Protein AF-A0A8S1MQ57-F1 (afdb_monomer)

Foldseek 3Di:
DDDDDDPPDDDDDDDDPVVDPDDFFADCDVVPDTDWDKDWDWDQDPVRDIDIDIDTDGGDDDD

Solvent-accessible surface area (backbone atoms only — not comparable to full-atom values): 4555 Å² total; per-residue (Å²): 130,89,76,86,82,59,90,91,67,85,81,92,84,86,83,77,68,85,87,48,102,71,77,55,52,38,80,61,54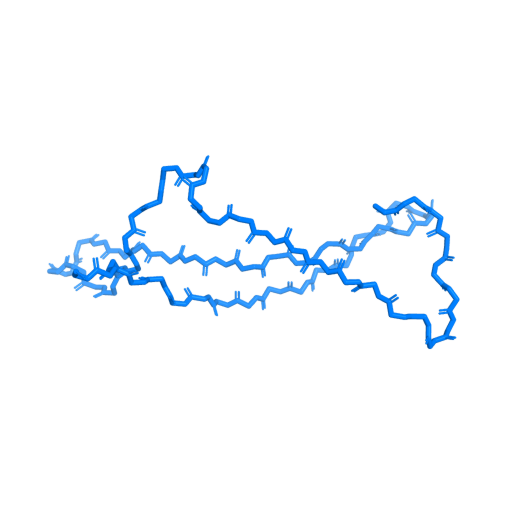,90,82,75,48,66,44,83,43,68,53,72,48,76,47,73,49,96,86,73,47,77,46,80,47,76,44,80,51,87,45,74,78,84,131

Structure (mmCIF, N/CA/C/O backbone):
data_AF-A0A8S1MQ57-F1
#
_entry.id   AF-A0A8S1MQ57-F1
#
loop_
_atom_site.group_PDB
_atom_site.id
_atom_site.type_symbol
_atom_site.label_atom_id
_atom_site.label_alt_id
_atom_site.label_comp_id
_atom_site.label_asym_id
_atom_site.label_entity_id
_atom_site.label_seq_id
_atom_site.pdbx_PDB_ins_code
_atom_site.Cartn_x
_atom_site.Cartn_y
_atom_site.Cartn_z
_atom_site.occupancy
_atom_site.B_iso_or_equiv
_atom_site.auth_seq_id
_atom_site.auth_comp_id
_atom_site.auth_asym_id
_atom_site.auth_atom_id
_atom_site.pdbx_PDB_model_num
A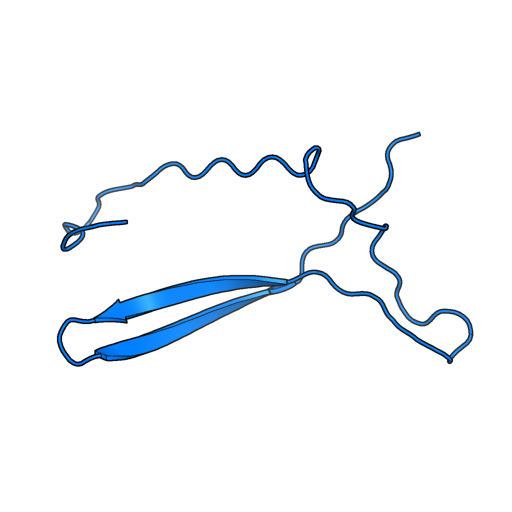TOM 1 N N . MET A 1 1 ? 5.825 6.480 -15.945 1.00 76.44 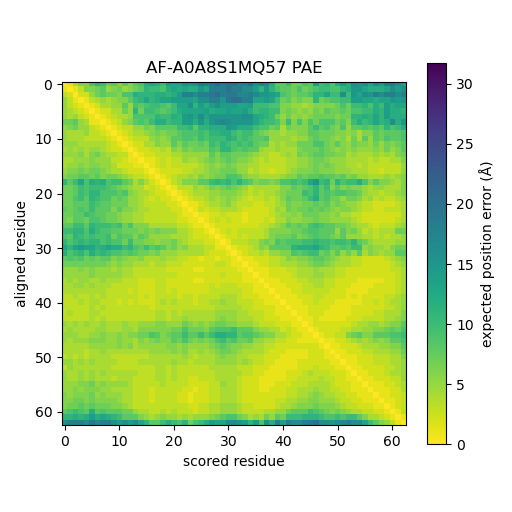1 MET A N 1
ATOM 2 C CA . MET A 1 1 ? 7.043 7.303 -16.069 1.00 76.44 1 MET A CA 1
ATOM 3 C C . MET A 1 1 ? 7.697 6.789 -17.314 1.00 76.44 1 MET A C 1
ATOM 5 O O . MET A 1 1 ? 8.018 5.608 -17.350 1.00 76.44 1 MET A O 1
ATOM 9 N N . ASP A 1 2 ? 7.762 7.625 -18.333 1.00 78.38 2 ASP A N 1
ATOM 10 C CA . ASP A 1 2 ? 8.085 7.143 -19.666 1.00 78.38 2 ASP A CA 1
ATOM 11 C C . ASP A 1 2 ? 9.593 7.274 -19.888 1.00 78.38 2 ASP A C 1
ATOM 13 O O . ASP A 1 2 ? 10.188 8.315 -19.594 1.00 78.38 2 ASP A O 1
ATOM 17 N N . GLY A 1 3 ? 10.206 6.193 -20.369 1.00 78.06 3 GLY A N 1
ATOM 18 C CA . GLY A 1 3 ? 11.630 6.123 -20.689 1.00 78.06 3 GLY A CA 1
ATOM 19 C C . GLY A 1 3 ? 12.501 5.396 -19.658 1.00 78.06 3 GLY A C 1
ATOM 20 O O . GLY A 1 3 ? 12.132 5.192 -18.501 1.00 78.06 3 GLY A O 1
ATOM 21 N N . CYS A 1 4 ? 13.695 5.007 -20.108 1.00 81.62 4 CYS A N 1
ATOM 22 C CA . CYS A 1 4 ? 14.664 4.259 -19.313 1.00 81.62 4 CYS A CA 1
ATOM 23 C C . CYS A 1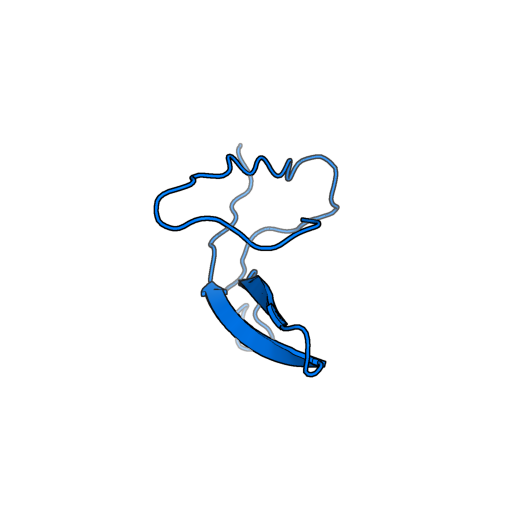 4 ? 15.338 5.168 -18.259 1.00 81.62 4 CYS A C 1
ATOM 25 O O . CYS A 1 4 ? 15.947 6.188 -18.611 1.00 81.62 4 CYS A O 1
ATOM 27 N N . PRO A 1 5 ? 15.246 4.847 -16.956 1.00 83.38 5 PRO A N 1
ATOM 28 C CA . PRO A 1 5 ? 15.882 5.640 -15.915 1.00 83.38 5 PRO A CA 1
ATOM 29 C C . PRO A 1 5 ? 17.408 5.492 -15.968 1.00 83.38 5 PRO A C 1
ATOM 31 O O . PRO A 1 5 ? 17.953 4.392 -15.951 1.00 83.38 5 PRO A O 1
ATOM 34 N N . GLN A 1 6 ? 18.128 6.616 -15.958 1.00 83.38 6 GLN A N 1
ATOM 35 C CA . GLN A 1 6 ? 19.584 6.597 -15.820 1.00 83.38 6 GLN A CA 1
ATOM 36 C C . GLN A 1 6 ? 19.992 6.298 -14.375 1.00 83.38 6 GLN A C 1
ATOM 38 O O . GLN A 1 6 ? 19.361 6.753 -13.414 1.00 83.38 6 GLN A O 1
ATOM 43 N N . LYS A 1 7 ? 21.093 5.555 -14.212 1.00 84.81 7 LYS A N 1
ATOM 44 C CA . LYS A 1 7 ? 21.641 5.217 -12.895 1.00 84.81 7 LYS A CA 1
ATOM 45 C C . LYS A 1 7 ? 21.862 6.502 -12.085 1.00 84.81 7 LYS A C 1
ATOM 47 O O . LYS A 1 7 ? 22.522 7.420 -12.557 1.00 84.81 7 LYS A O 1
ATOM 52 N N . ARG A 1 8 ? 21.349 6.528 -10.848 1.00 82.12 8 ARG A N 1
ATOM 53 C CA . ARG A 1 8 ? 21.394 7.669 -9.902 1.00 82.12 8 ARG A CA 1
ATOM 54 C C . ARG A 1 8 ? 20.474 8.853 -10.218 1.00 82.12 8 ARG A C 1
ATOM 56 O O . ARG A 1 8 ? 20.599 9.886 -9.566 1.00 82.12 8 ARG A O 1
ATOM 63 N N . ARG A 1 9 ? 19.523 8.721 -11.141 1.00 85.25 9 ARG A N 1
ATOM 64 C CA . ARG A 1 9 ? 18.441 9.702 -11.263 1.00 85.25 9 ARG A CA 1
ATOM 65 C C . ARG A 1 9 ? 17.407 9.473 -10.157 1.00 85.25 9 ARG A C 1
ATOM 67 O O . ARG A 1 9 ? 16.978 8.343 -9.939 1.00 85.25 9 ARG A O 1
ATOM 74 N N . SER A 1 10 ? 17.008 10.535 -9.465 1.00 82.94 10 SER A N 1
ATOM 75 C CA . SER A 1 10 ? 15.875 10.521 -8.537 1.00 82.94 10 SER A CA 1
ATOM 76 C C . SER A 1 10 ? 14.644 11.126 -9.208 1.00 82.94 10 SER A C 1
ATOM 78 O O . SER A 1 10 ? 14.744 11.995 -10.075 1.00 82.94 10 SER A O 1
ATOM 80 N N . CYS A 1 11 ? 13.468 10.638 -8.835 1.00 82.88 11 CYS A N 1
ATOM 81 C CA . CYS A 1 11 ? 12.191 11.203 -9.251 1.00 82.88 11 CYS A CA 1
ATOM 82 C C . CYS A 1 11 ? 11.375 11.487 -7.997 1.00 82.88 11 CYS A C 1
ATOM 84 O O . CYS A 1 11 ? 11.239 10.620 -7.133 1.00 82.88 11 CYS A O 1
ATOM 86 N N . THR A 1 12 ? 10.860 12.706 -7.890 1.00 85.94 12 THR A N 1
ATOM 87 C CA . THR A 1 12 ? 9.989 13.098 -6.785 1.00 85.94 12 THR A CA 1
ATOM 88 C C . THR A 1 12 ? 8.566 12.689 -7.127 1.00 85.94 12 THR A C 1
ATOM 90 O O . THR A 1 12 ? 8.028 13.130 -8.138 1.00 85.94 12 THR A O 1
ATOM 93 N N . ASN A 1 13 ? 7.957 11.860 -6.283 1.00 82.38 13 ASN A N 1
ATOM 94 C CA . ASN A 1 13 ? 6.559 11.468 -6.421 1.00 82.38 13 ASN A CA 1
ATOM 95 C C . ASN A 1 13 ? 5.748 12.135 -5.309 1.00 82.38 13 ASN A C 1
ATOM 97 O O . ASN A 1 13 ? 6.097 12.009 -4.135 1.00 82.38 13 ASN A O 1
ATOM 101 N N . GLN A 1 14 ? 4.669 12.826 -5.675 1.00 87.12 14 GLN A N 1
ATOM 102 C CA . GLN A 1 14 ? 3.724 13.413 -4.730 1.00 87.12 14 GLN A CA 1
ATOM 103 C C . GLN A 1 14 ? 2.330 12.854 -5.006 1.00 87.12 14 GLN A C 1
ATOM 105 O O . GLN A 1 14 ? 1.776 13.052 -6.084 1.00 87.12 14 GLN A O 1
ATOM 110 N N . THR A 1 15 ? 1.769 12.164 -4.014 1.00 85.06 15 THR A N 1
ATOM 111 C CA . THR A 1 15 ? 0.423 11.590 -4.087 1.00 85.06 15 THR A CA 1
ATOM 112 C C . THR A 1 15 ? -0.459 12.271 -3.050 1.00 85.06 15 THR A C 1
ATOM 114 O O . THR A 1 15 ? -0.169 12.222 -1.855 1.00 85.06 15 THR A O 1
ATOM 117 N N . PHE A 1 16 ? -1.540 12.906 -3.500 1.00 89.69 16 PHE A N 1
ATOM 118 C CA . PHE A 1 16 ? -2.503 13.561 -2.620 1.00 89.69 16 PHE A CA 1
ATOM 119 C C . PHE A 1 16 ? -3.599 12.580 -2.207 1.00 89.69 16 PHE A C 1
ATOM 121 O O . PHE A 1 16 ? -4.372 12.108 -3.034 1.00 89.69 16 PHE A O 1
ATOM 128 N N . LEU A 1 17 ? -3.673 12.296 -0.907 1.00 89.38 17 LEU A N 1
ATOM 129 C CA . LEU A 1 17 ? -4.658 11.373 -0.337 1.00 89.38 17 LEU A CA 1
ATOM 130 C C . LEU A 1 17 ? -6.058 11.996 -0.182 1.00 89.38 17 LEU A C 1
ATOM 132 O O . LEU A 1 17 ? -7.021 11.272 0.024 1.00 89.38 17 LEU A O 1
ATOM 136 N N . SER A 1 18 ? -6.185 13.322 -0.283 1.00 87.25 18 SER A N 1
ATOM 137 C CA . SER A 1 18 ? -7.448 14.051 -0.084 1.00 87.25 18 SER A CA 1
ATOM 138 C C . SER A 1 18 ? -8.474 13.847 -1.196 1.00 87.25 18 SER A C 1
ATOM 140 O O . SER A 1 18 ? -9.658 14.058 -0.969 1.00 87.25 18 SER A O 1
ATOM 142 N N . CYS A 1 19 ? -8.029 13.478 -2.397 1.00 84.56 19 CYS A N 1
ATOM 143 C CA . CYS A 1 19 ? -8.898 13.312 -3.564 1.00 84.56 19 CYS A CA 1
ATOM 144 C C . CYS A 1 19 ? -9.429 11.878 -3.712 1.00 84.56 19 CYS A C 1
ATOM 146 O O . CYS A 1 19 ? -9.993 11.542 -4.749 1.00 84.56 19 CYS A O 1
ATOM 148 N N . ILE A 1 20 ? -9.194 11.022 -2.716 1.00 87.69 20 ILE A N 1
ATOM 149 C CA . ILE A 1 20 ? -9.579 9.614 -2.734 1.00 87.69 20 ILE A CA 1
ATOM 150 C C . ILE A 1 20 ? -10.460 9.365 -1.515 1.00 87.69 20 ILE A C 1
ATOM 152 O O . ILE A 1 20 ? -10.061 9.673 -0.390 1.00 87.69 20 ILE A O 1
ATOM 156 N N . ASP A 1 21 ? -11.625 8.760 -1.732 1.00 86.50 21 ASP A N 1
ATOM 157 C CA . ASP A 1 21 ? -12.509 8.321 -0.654 1.00 86.50 21 ASP A CA 1
ATOM 158 C C . ASP A 1 21 ? -11.874 7.138 0.093 1.00 86.50 21 ASP A C 1
ATOM 160 O O . ASP A 1 21 ? -12.101 5.967 -0.213 1.00 86.50 21 ASP A O 1
ATOM 164 N N . MET A 1 22 ? -11.018 7.450 1.069 1.00 87.62 22 MET A N 1
ATOM 165 C CA . MET A 1 22 ? -10.325 6.468 1.902 1.00 87.62 22 MET A CA 1
ATOM 166 C C . MET A 1 22 ? -10.814 6.515 3.347 1.00 87.62 22 MET A C 1
ATOM 168 O O . MET A 1 22 ? -10.893 7.568 3.980 1.00 87.62 22 MET A O 1
ATOM 172 N N . SER A 1 23 ? -11.090 5.334 3.894 1.00 91.12 23 SER A N 1
ATOM 173 C CA . SER A 1 23 ? -11.258 5.119 5.328 1.00 91.12 23 SER A CA 1
ATOM 174 C C . SER A 1 23 ? -9.908 5.042 6.055 1.00 91.12 23 SER A C 1
ATOM 176 O O . SER A 1 23 ? -8.848 4.939 5.443 1.00 91.12 23 SER A O 1
ATOM 178 N N . SER A 1 24 ? -9.924 5.062 7.387 1.00 92.38 24 SER A N 1
ATOM 179 C CA . SER A 1 24 ? -8.741 4.711 8.179 1.00 92.38 24 SER A CA 1
ATOM 180 C C . SER A 1 24 ? -8.360 3.237 8.004 1.00 92.38 24 SER A C 1
ATOM 182 O O . SER A 1 24 ? -9.215 2.397 7.722 1.00 92.38 24 SER A O 1
ATOM 184 N N . THR A 1 25 ? -7.090 2.906 8.234 1.00 94.00 25 THR A N 1
ATOM 185 C CA . THR A 1 25 ? -6.650 1.512 8.373 1.00 94.00 25 THR A CA 1
ATOM 186 C C . THR A 1 25 ? -7.358 0.878 9.570 1.00 94.00 25 THR A C 1
ATOM 188 O O . THR A 1 25 ? -7.384 1.454 10.660 1.00 94.00 25 THR A O 1
ATOM 191 N N . PHE A 1 26 ? -7.908 -0.319 9.379 1.00 94.44 26 PHE A N 1
ATOM 192 C CA . PHE A 1 26 ? -8.562 -1.089 10.431 1.00 94.44 26 PHE A CA 1
ATOM 193 C C . PHE A 1 26 ? -7.893 -2.449 10.576 1.00 94.44 26 PHE A C 1
ATOM 195 O O . PHE A 1 26 ? -7.858 -3.236 9.632 1.00 94.44 26 PHE A O 1
ATOM 202 N N . THR A 1 27 ? -7.431 -2.762 11.780 1.00 92.62 27 THR A N 1
ATOM 203 C CA . THR A 1 27 ? -6.848 -4.069 12.088 1.00 92.62 27 THR A CA 1
ATOM 204 C C . THR A 1 27 ? -7.807 -4.833 12.981 1.00 92.62 27 THR A C 1
ATOM 206 O O . THR A 1 27 ? -8.071 -4.401 14.098 1.00 92.62 27 THR A O 1
ATOM 209 N N . ASN A 1 28 ? -8.306 -5.970 12.492 1.00 91.06 28 ASN A N 1
ATOM 210 C CA . ASN A 1 28 ? -9.128 -6.909 13.253 1.00 91.06 28 ASN A CA 1
ATOM 211 C C . ASN A 1 28 ? -10.333 -6.248 13.957 1.00 91.06 28 ASN A C 1
ATOM 213 O O . ASN A 1 28 ? -10.428 -6.191 15.183 1.00 91.06 28 ASN A O 1
ATOM 217 N N . VAL A 1 29 ? -11.287 -5.752 13.167 1.00 91.88 29 VAL A N 1
ATOM 218 C CA . VAL A 1 29 ? -12.536 -5.196 13.700 1.00 91.88 29 VAL A CA 1
ATOM 219 C C . VAL A 1 29 ? -13.419 -6.344 14.175 1.00 91.88 29 VAL A C 1
ATOM 221 O O . VAL A 1 29 ? -14.100 -6.992 13.377 1.00 91.88 29 VAL A O 1
ATOM 224 N N . SER A 1 30 ? -13.400 -6.605 15.485 1.00 91.75 30 SER A N 1
ATOM 225 C CA . SER A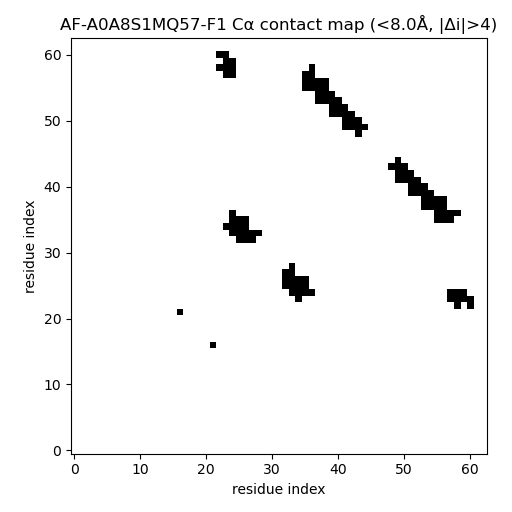 1 30 ? -14.240 -7.619 16.137 1.00 91.75 30 SER A CA 1
ATOM 226 C C . SER A 1 30 ? -14.111 -9.026 15.516 1.00 91.75 30 SER A C 1
ATOM 228 O O . SER A 1 30 ? -15.088 -9.775 15.490 1.00 91.75 30 SER A O 1
ATOM 230 N N . GLY A 1 31 ? -12.948 -9.383 14.960 1.00 92.44 31 GLY A N 1
ATOM 231 C CA . GLY A 1 31 ? -12.733 -10.666 14.279 1.00 92.44 31 GLY A CA 1
ATOM 232 C C . GLY A 1 31 ? -13.399 -10.801 12.906 1.00 92.44 31 GLY A C 1
ATOM 233 O O . GLY A 1 31 ? -13.332 -11.873 12.315 1.00 92.44 31 GLY A O 1
ATOM 234 N N . LYS A 1 32 ? -14.050 -9.751 12.390 1.00 94.69 32 LYS A N 1
ATOM 235 C CA . LYS A 1 32 ? -14.857 -9.827 11.161 1.00 94.69 32 LYS A CA 1
ATOM 236 C C . LYS A 1 32 ? -14.084 -9.412 9.917 1.00 94.69 32 LYS A C 1
ATOM 238 O O . LYS A 1 32 ? -14.182 -10.071 8.890 1.00 94.69 32 LYS A O 1
ATOM 243 N N . PHE A 1 33 ? -13.339 -8.312 9.990 1.00 94.38 33 PHE A N 1
ATOM 244 C CA . PHE A 1 33 ? -12.612 -7.790 8.834 1.00 94.38 33 PHE A CA 1
ATOM 245 C C . PHE A 1 33 ? -11.398 -6.952 9.239 1.00 94.38 33 PHE A C 1
ATOM 247 O O . PHE A 1 33 ? -11.243 -6.542 10.391 1.00 94.38 33 PHE A O 1
ATOM 254 N N . SER A 1 34 ? -10.528 -6.702 8.263 1.00 93.69 34 SER A N 1
ATOM 255 C CA . SER A 1 34 ? -9.429 -5.739 8.343 1.00 93.69 34 SER A CA 1
ATOM 256 C C . SER A 1 34 ? -9.376 -4.939 7.043 1.00 93.69 34 SER A C 1
ATOM 258 O O . SER A 1 34 ? -9.633 -5.486 5.974 1.00 93.69 34 SER A O 1
ATOM 260 N N . VAL A 1 35 ? -9.035 -3.657 7.137 1.00 94.12 35 VAL A N 1
ATOM 261 C CA . VAL A 1 35 ? -8.827 -2.756 5.999 1.00 94.12 35 VAL A CA 1
ATOM 262 C C . VAL A 1 35 ? -7.373 -2.314 6.024 1.00 94.12 35 VAL A C 1
ATOM 264 O O . VAL A 1 35 ? -6.943 -1.664 6.976 1.00 94.12 35 VAL A O 1
ATOM 267 N N . LYS A 1 36 ? -6.622 -2.678 4.983 1.00 94.44 36 LYS A N 1
ATOM 268 C CA . LYS A 1 36 ? -5.195 -2.383 4.836 1.00 94.44 36 LYS A CA 1
ATOM 269 C C . LYS A 1 36 ? -4.945 -1.603 3.556 1.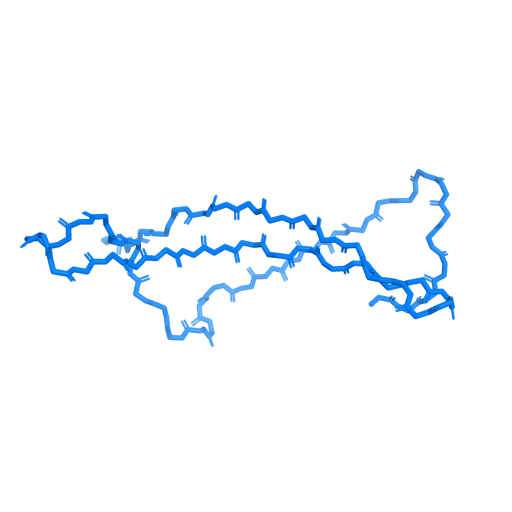00 94.44 36 LYS A C 1
ATOM 271 O O . LYS A 1 36 ? -5.563 -1.884 2.533 1.00 94.44 36 LYS A O 1
ATOM 276 N N . TYR A 1 37 ? -4.000 -0.673 3.615 1.00 94.69 37 TYR A N 1
ATOM 277 C CA . TYR A 1 37 ? -3.558 0.108 2.466 1.00 94.69 37 TYR A CA 1
ATOM 278 C C . TYR A 1 37 ? -2.133 -0.299 2.105 1.00 94.69 37 TYR A C 1
ATOM 280 O O . TYR A 1 37 ? -1.282 -0.443 2.981 1.00 94.69 37 TYR A O 1
ATOM 288 N N . ILE A 1 38 ? -1.874 -0.513 0.817 1.00 95.06 38 ILE A N 1
ATOM 289 C CA . ILE A 1 38 ? -0.576 -0.964 0.312 1.00 95.06 38 ILE A CA 1
ATOM 290 C C . ILE A 1 38 ? -0.129 -0.001 -0.782 1.00 95.06 38 ILE A C 1
ATOM 292 O O . ILE A 1 38 ? -0.854 0.226 -1.750 1.00 95.06 38 ILE A O 1
ATOM 296 N N . LEU A 1 39 ? 1.085 0.527 -0.653 1.00 94.06 39 LEU A N 1
ATOM 297 C CA . LEU A 1 39 ? 1.784 1.155 -1.766 1.00 94.06 39 LEU A CA 1
ATOM 298 C C . LEU A 1 39 ? 2.434 0.057 -2.600 1.00 94.06 39 LEU A C 1
ATOM 300 O O . LEU A 1 39 ? 3.290 -0.680 -2.106 1.00 94.06 39 LEU A O 1
ATOM 304 N N . ASN A 1 40 ? 2.008 -0.060 -3.854 1.00 95.12 40 ASN A N 1
ATOM 305 C CA . ASN A 1 40 ? 2.539 -1.032 -4.798 1.00 95.12 40 ASN A CA 1
ATOM 306 C C . ASN A 1 40 ? 3.327 -0.310 -5.893 1.00 95.12 40 ASN A C 1
ATOM 308 O O . ASN A 1 40 ? 2.751 0.407 -6.711 1.00 95.12 40 ASN A O 1
ATOM 312 N N . LEU A 1 41 ? 4.642 -0.506 -5.903 1.00 93.12 41 LEU A N 1
ATOM 313 C CA . LEU A 1 41 ? 5.519 -0.062 -6.974 1.00 93.12 41 LEU A CA 1
ATOM 314 C C . LEU A 1 41 ? 5.618 -1.171 -8.018 1.00 93.12 41 LEU A C 1
ATOM 316 O O . LEU A 1 41 ? 6.028 -2.290 -7.706 1.00 93.12 41 LEU A O 1
ATOM 320 N N . ILE A 1 42 ? 5.264 -0.831 -9.253 1.00 93.88 42 ILE A N 1
ATOM 321 C CA . ILE A 1 42 ? 5.310 -1.734 -10.398 1.00 93.88 42 ILE A CA 1
ATOM 322 C C . ILE A 1 42 ? 6.318 -1.166 -11.392 1.00 93.88 42 ILE A C 1
ATOM 324 O O . ILE A 1 42 ? 6.191 -0.013 -11.804 1.00 93.88 42 ILE A O 1
ATOM 328 N N . LEU A 1 43 ? 7.309 -1.971 -11.765 1.00 91.62 43 LEU A N 1
ATOM 329 C CA . LEU A 1 43 ? 8.240 -1.669 -12.850 1.00 91.62 43 LEU A CA 1
ATOM 330 C C . LEU A 1 43 ? 7.941 -2.616 -14.006 1.00 91.62 43 LEU A C 1
ATOM 332 O O . LEU A 1 43 ? 7.781 -3.817 -13.787 1.00 91.62 43 LEU A O 1
ATOM 336 N N . VAL A 1 44 ? 7.860 -2.066 -15.210 1.00 92.50 44 VAL A N 1
ATOM 337 C CA . VAL A 1 44 ? 7.674 -2.826 -16.445 1.00 92.50 44 VAL A CA 1
ATOM 338 C C . VAL A 1 44 ? 8.895 -2.576 -17.315 1.00 92.50 44 VAL A C 1
ATOM 340 O O . VAL A 1 44 ? 9.294 -1.423 -17.476 1.00 92.50 44 VAL A O 1
ATOM 343 N N . ASP A 1 45 ? 9.502 -3.656 -17.790 1.00 91.06 45 ASP A N 1
ATOM 344 C CA . ASP A 1 45 ? 10.649 -3.623 -18.699 1.00 91.06 45 ASP A CA 1
ATOM 345 C C . ASP A 1 45 ? 10.200 -3.742 -20.168 1.00 91.06 45 ASP A C 1
ATOM 347 O O . ASP A 1 45 ? 9.027 -3.998 -20.441 1.00 91.06 45 ASP A O 1
ATOM 351 N N . GLU A 1 46 ? 11.130 -3.594 -21.109 1.00 90.81 46 GLU A N 1
ATOM 352 C CA . GLU A 1 46 ? 10.875 -3.670 -22.558 1.00 90.81 46 GLU A CA 1
ATOM 353 C C . GLU A 1 46 ? 10.380 -5.059 -23.009 1.00 90.81 46 GLU A C 1
ATOM 355 O O . GLU A 1 46 ? 9.564 -5.157 -23.920 1.00 90.81 46 GLU A O 1
ATOM 360 N N . ASP A 1 47 ? 10.795 -6.123 -22.312 1.00 94.00 47 ASP A N 1
ATOM 361 C CA . ASP A 1 47 ? 10.341 -7.510 -22.519 1.00 94.00 47 ASP A CA 1
ATOM 362 C C . ASP A 1 47 ? 8.971 -7.814 -21.852 1.00 94.00 47 ASP A C 1
ATOM 364 O O . ASP A 1 47 ? 8.665 -8.972 -21.552 1.00 94.00 47 ASP A O 1
ATOM 368 N N . ASP A 1 48 ? 8.176 -6.795 -21.498 1.00 91.50 48 ASP A N 1
ATOM 369 C CA . ASP A 1 48 ? 6.908 -6.910 -20.746 1.00 91.50 48 ASP A CA 1
ATOM 370 C C . ASP A 1 48 ? 7.028 -7.578 -19.354 1.00 91.50 48 ASP A C 1
ATOM 372 O O . ASP A 1 48 ? 6.040 -7.965 -18.713 1.00 91.50 48 ASP A O 1
ATOM 376 N N . ARG A 1 49 ? 8.251 -7.688 -18.821 1.00 94.69 49 ARG A N 1
ATOM 377 C CA . ARG A 1 49 ? 8.508 -8.260 -17.490 1.00 94.69 49 ARG A CA 1
ATOM 378 C C . ARG A 1 49 ? 8.076 -7.288 -16.402 1.00 94.69 49 ARG A C 1
ATOM 380 O O . ARG A 1 49 ? 8.435 -6.114 -16.429 1.00 94.69 49 ARG A O 1
ATOM 387 N N . ARG A 1 50 ? 7.342 -7.794 -15.405 1.00 95.19 50 ARG A N 1
ATOM 388 C CA . ARG A 1 50 ? 6.796 -6.991 -14.302 1.00 95.19 50 ARG A CA 1
ATOM 389 C C . ARG A 1 50 ? 7.508 -7.289 -12.989 1.00 95.19 50 ARG A C 1
ATOM 391 O O . ARG A 1 50 ? 7.504 -8.427 -12.523 1.00 95.19 50 ARG A O 1
ATOM 398 N N . TYR A 1 51 ? 8.051 -6.253 -12.363 1.00 95.06 51 TYR A N 1
ATOM 399 C CA . TYR A 1 51 ? 8.664 -6.315 -11.039 1.00 95.06 51 TYR A CA 1
ATOM 400 C C . TYR A 1 51 ? 7.795 -5.568 -10.035 1.00 95.06 51 TYR A C 1
ATOM 402 O O . TYR A 1 51 ? 7.342 -4.455 -10.301 1.00 95.06 51 TYR A O 1
ATOM 410 N N . PHE A 1 52 ? 7.583 -6.173 -8.869 1.00 95.88 52 PHE A N 1
ATOM 411 C CA . PHE A 1 52 ? 6.667 -5.661 -7.854 1.00 95.88 52 PHE A CA 1
ATOM 412 C C . PHE A 1 52 ? 7.397 -5.404 -6.542 1.00 95.88 52 PHE A C 1
ATOM 414 O O . PHE A 1 52 ? 8.182 -6.234 -6.075 1.00 95.88 52 PHE A O 1
ATOM 421 N N . LYS A 1 53 ? 7.086 -4.278 -5.901 1.00 95.88 53 LYS A N 1
ATOM 422 C CA . LYS A 1 53 ? 7.463 -4.009 -4.515 1.00 95.88 53 LYS A CA 1
ATOM 423 C C . LYS A 1 53 ? 6.272 -3.428 -3.771 1.00 95.88 53 LYS A C 1
ATOM 425 O O . LYS A 1 53 ? 5.780 -2.360 -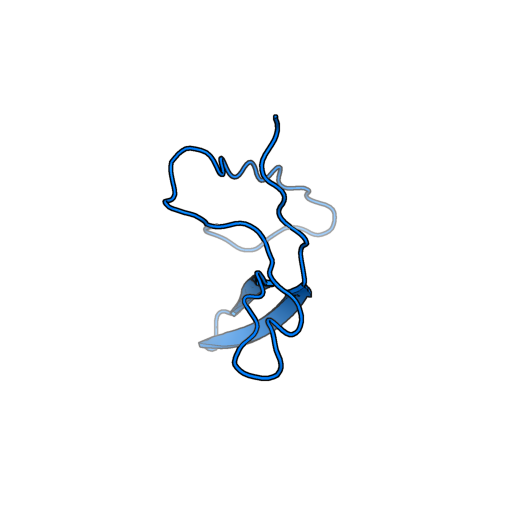4.116 1.00 95.88 53 LYS A O 1
ATOM 430 N N . GLN A 1 54 ? 5.840 -4.133 -2.733 1.00 96.88 54 GLN A N 1
ATOM 431 C CA . GLN A 1 54 ? 4.701 -3.746 -1.909 1.00 96.88 54 GLN A CA 1
ATOM 432 C C . GLN A 1 54 ? 5.157 -3.346 -0.510 1.00 96.88 54 GLN A C 1
A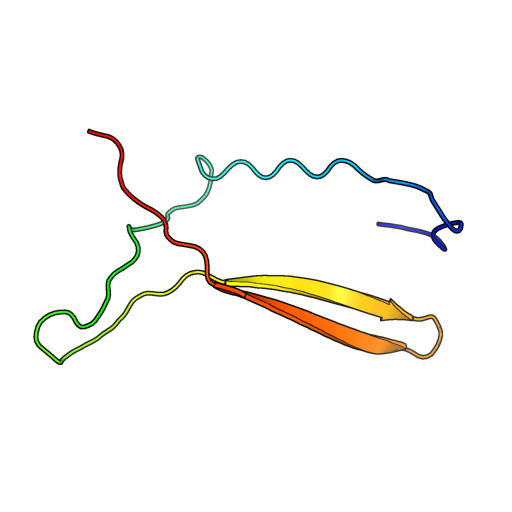TOM 434 O O . GLN A 1 54 ? 6.043 -3.981 0.068 1.00 96.88 54 GLN A O 1
ATOM 439 N N . GLN A 1 55 ? 4.535 -2.302 0.028 1.00 96.81 55 GLN A N 1
ATOM 440 C CA . GLN A 1 55 ? 4.714 -1.873 1.407 1.00 96.81 55 GLN A CA 1
ATOM 441 C C . GLN A 1 55 ? 3.368 -1.460 2.003 1.00 96.81 55 GLN A C 1
ATOM 443 O O . GLN A 1 55 ? 2.645 -0.652 1.421 1.00 96.81 55 GLN A O 1
ATOM 448 N N . GLU A 1 56 ? 3.030 -2.025 3.162 1.00 95.25 56 GLU A N 1
ATOM 449 C CA . GLU A 1 56 ? 1.831 -1.646 3.914 1.00 95.25 56 GLU A CA 1
ATOM 450 C C . GLU A 1 56 ? 2.009 -0.240 4.504 1.00 95.25 56 GLU A C 1
ATOM 452 O O . GLU A 1 56 ? 3.077 0.096 5.026 1.00 95.25 56 GLU A O 1
ATOM 457 N N . ILE A 1 57 ? 0.963 0.582 4.408 1.00 94.25 57 ILE A N 1
ATOM 458 C CA . ILE A 1 57 ? 0.903 1.915 5.004 1.00 94.25 57 ILE A CA 1
ATOM 459 C C . ILE A 1 57 ? -0.274 2.019 5.975 1.00 94.25 57 ILE A C 1
ATOM 461 O O . ILE A 1 57 ? -1.362 1.484 5.745 1.00 94.25 57 ILE A O 1
ATOM 465 N N . THR A 1 58 ? -0.055 2.758 7.060 1.00 94.44 58 THR A N 1
ATOM 466 C CA . THR A 1 58 ? -1.080 3.027 8.070 1.00 94.44 58 THR A CA 1
ATOM 467 C C . THR A 1 58 ? -1.664 4.415 7.848 1.00 94.44 58 THR A C 1
ATOM 469 O O . THR A 1 58 ? -0.955 5.416 7.939 1.00 94.44 58 THR A O 1
ATOM 472 N N . VAL A 1 59 ? -2.966 4.477 7.582 1.00 93.12 59 VAL A N 1
ATOM 473 C CA . VAL A 1 59 ? -3.721 5.711 7.352 1.00 93.12 59 VAL A CA 1
ATOM 474 C C . VAL A 1 59 ? -4.624 5.970 8.553 1.00 93.12 59 VAL A C 1
ATOM 476 O O . VAL A 1 59 ? -5.372 5.092 8.984 1.00 93.12 59 VAL A O 1
ATOM 479 N N . TYR A 1 60 ? -4.576 7.188 9.089 1.00 91.69 60 TYR A N 1
ATOM 480 C CA . TYR A 1 60 ? -5.405 7.622 10.211 1.00 91.69 60 TYR A CA 1
ATOM 481 C C . TYR A 1 60 ? -6.183 8.887 9.857 1.00 91.69 60 TYR A C 1
ATOM 483 O O . TYR A 1 60 ? -5.720 9.739 9.098 1.00 91.69 60 TYR A O 1
ATOM 491 N N . ARG A 1 61 ? -7.377 9.026 10.439 1.00 89.50 61 ARG A N 1
ATOM 492 C CA . ARG A 1 61 ? -8.172 10.247 10.313 1.00 89.50 61 ARG A CA 1
ATOM 493 C C . ARG A 1 61 ? 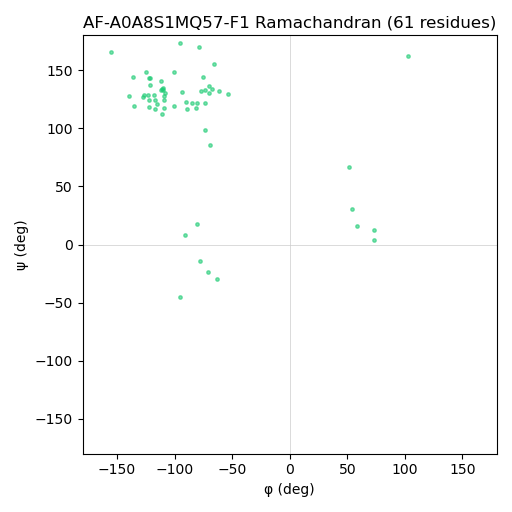-7.640 11.285 11.295 1.00 89.50 61 ARG A C 1
ATOM 495 O O . ARG A 1 61 ? -7.609 11.037 12.500 1.00 89.50 61 ARG A O 1
ATOM 502 N N . LYS A 1 62 ? -7.224 12.441 10.780 1.00 87.19 62 LYS A N 1
ATOM 503 C CA . LYS A 1 62 ? -6.886 13.595 11.617 1.00 87.19 62 LYS A CA 1
ATOM 504 C C . LYS A 1 62 ? -8.167 14.114 12.290 1.00 87.19 62 LYS A C 1
ATOM 506 O O . LYS A 1 62 ? -9.199 14.193 11.623 1.00 87.19 62 LYS A O 1
ATOM 511 N N . LYS A 1 63 ? -8.099 14.387 13.597 1.00 71.38 63 LYS A N 1
ATOM 512 C CA . LYS A 1 63 ? -9.170 15.057 14.351 1.00 71.38 63 LYS A CA 1
ATOM 513 C C . LYS A 1 63 ? -9.177 16.552 14.068 1.00 71.38 63 LYS A C 1
ATOM 515 O O . LYS A 1 63 ? -8.071 17.099 13.850 1.00 71.38 63 LYS A O 1
#

Sequence (63 aa):
MDGCPQKRRSCTNQTFLSCIDMSSTFTNVSGKFSVKYILNLILVDEDDRRYFKQQEITVYRKK

Organism: Paramecium primaurelia (NCBI:txid5886)

pLDDT: mean 89.84, std 5.59, range [71.38, 96.88]

Nearest PDB structures (foldseek):
  1ilv-assembly2_B  TM=4.822E-01  e=4.620E+00  Thermotoga maritima
  8a5p-assembly1_X  TM=2.472E-01  e=9.383E+00  Thermochaetoides thermophila

Mean predicted aligned error: 5.38 Å

Radius of gyration: 16.46 Å; Cα contacts (8 Å, |Δi|>4): 59; chains: 1; bounding box: 36×26×39 Å

Secondary structure (DSSP, 8-state):
--SPPPTT--------GGGS--PPPEEEETTTEEE-EEEEEEEE-TT--EEEEEEEE------

InterPro domains:
  IPR028934 Vacuolar protein sorting protein 26 related [PF03643] (1-48)
  IPR028934 Vacuolar protein sorting protein 26 related [PTHR12233] (1-63)